Protein AF-A0A918NVV0-F1 (afdb_monomer_lite)

Structure (mmCIF, N/CA/C/O backbone):
data_AF-A0A918NVV0-F1
#
_entry.id   AF-A0A918NVV0-F1
#
loop_
_atom_site.group_PDB
_atom_site.id
_atom_site.type_symbol
_atom_site.label_atom_id
_atom_site.label_alt_id
_atom_site.label_comp_id
_atom_site.label_asym_id
_atom_site.label_entity_id
_atom_site.label_seq_id
_atom_site.pdbx_PDB_ins_code
_atom_site.Cartn_x
_atom_site.Cartn_y
_atom_site.Cartn_z
_atom_site.occupancy
_atom_site.B_iso_or_equiv
_atom_site.auth_seq_id
_atom_site.auth_comp_id
_atom_site.auth_asym_id
_atom_site.auth_atom_id
_atom_site.pdbx_PDB_model_num
ATOM 1 N N . MET A 1 1 ? -38.163 -1.692 31.642 1.00 58.50 1 MET A N 1
ATOM 2 C CA . MET A 1 1 ? -36.782 -1.209 31.429 1.00 58.50 1 MET A CA 1
ATOM 3 C C . MET A 1 1 ? -36.854 0.063 30.596 1.00 58.50 1 MET A C 1
ATOM 5 O O . MET A 1 1 ? -37.776 0.140 29.787 1.00 58.50 1 MET A O 1
ATOM 9 N N . PRO A 1 2 ? -35.974 1.058 30.802 1.00 65.06 2 PRO A N 1
ATOM 10 C CA . PRO A 1 2 ? -35.893 2.199 29.893 1.00 65.06 2 PRO A CA 1
ATOM 11 C C . PRO A 1 2 ? -35.629 1.714 28.462 1.00 65.06 2 PRO A C 1
ATOM 13 O O . PRO A 1 2 ? -34.972 0.691 28.268 1.00 65.06 2 PRO A O 1
ATOM 16 N N . ALA A 1 3 ? -36.170 2.423 27.471 1.00 73.94 3 ALA A N 1
ATOM 17 C CA . ALA A 1 3 ? -35.901 2.111 26.073 1.00 73.94 3 ALA A CA 1
ATOM 18 C C . ALA A 1 3 ? -34.411 2.355 25.761 1.00 73.94 3 ALA A C 1
ATOM 20 O O . ALA A 1 3 ? -33.847 3.328 26.274 1.00 73.94 3 ALA A O 1
ATOM 21 N N . PRO A 1 4 ? -33.766 1.506 24.941 1.00 80.69 4 PRO A N 1
ATOM 22 C CA . PRO A 1 4 ? -32.411 1.775 24.479 1.00 80.69 4 PRO A CA 1
ATOM 23 C C . PRO A 1 4 ? -32.379 3.114 23.733 1.00 80.69 4 PRO A C 1
ATOM 25 O O . PRO A 1 4 ? -33.263 3.406 22.926 1.00 80.69 4 PRO A O 1
ATOM 28 N N . ILE A 1 5 ? -31.370 3.936 24.026 1.00 92.25 5 ILE A N 1
ATOM 29 C CA . ILE A 1 5 ? -31.155 5.222 23.356 1.00 92.25 5 ILE A CA 1
ATOM 30 C C . ILE A 1 5 ? -30.093 5.015 22.284 1.00 92.25 5 ILE A C 1
ATOM 32 O O . ILE A 1 5 ? -29.024 4.481 22.576 1.00 92.25 5 ILE A O 1
ATOM 36 N N . VAL A 1 6 ? -30.377 5.470 21.067 1.00 94.25 6 VAL A N 1
ATOM 37 C CA . VAL A 1 6 ? -29.401 5.568 19.979 1.00 94.25 6 VAL A CA 1
ATOM 38 C C . VAL A 1 6 ? -29.133 7.045 19.715 1.00 94.25 6 VAL A C 1
ATOM 40 O O . VAL A 1 6 ? -30.073 7.838 19.643 1.00 94.25 6 VAL A O 1
ATOM 43 N N . ALA A 1 7 ? -27.860 7.409 19.595 1.00 94.25 7 ALA A N 1
ATOM 44 C CA . ALA A 1 7 ? -27.411 8.742 19.215 1.00 94.25 7 ALA A CA 1
ATOM 45 C C . ALA A 1 7 ? -26.580 8.640 17.933 1.00 94.25 7 ALA A C 1
ATOM 47 O O . ALA A 1 7 ? -25.731 7.759 17.824 1.00 94.25 7 ALA A O 1
ATOM 48 N N . ILE A 1 8 ? -26.835 9.530 16.976 1.00 94.56 8 ILE A N 1
ATOM 49 C CA . ILE A 1 8 ? -26.105 9.612 15.707 1.00 94.56 8 ILE A CA 1
ATOM 50 C C . ILE A 1 8 ? -25.576 11.041 15.592 1.00 94.56 8 ILE A C 1
ATOM 52 O O . ILE A 1 8 ? -26.363 11.988 15.679 1.00 94.56 8 ILE A O 1
ATOM 56 N N . ALA A 1 9 ? -24.261 11.199 15.461 1.00 92.50 9 ALA A N 1
ATOM 57 C CA . ALA A 1 9 ? -23.632 12.492 15.206 1.00 92.50 9 ALA A CA 1
ATOM 58 C C . ALA A 1 9 ? -23.762 12.897 13.731 1.00 92.50 9 ALA A C 1
ATOM 60 O O . ALA A 1 9 ? -24.111 12.092 12.871 1.00 92.50 9 ALA A O 1
ATOM 61 N N . GLU A 1 10 ? -23.468 14.163 13.437 1.00 91.56 10 GLU A N 1
ATOM 62 C CA . GLU A 1 10 ? -23.499 14.714 12.076 1.00 91.56 10 GLU A CA 1
ATOM 63 C C . GLU A 1 10 ? -22.557 13.976 11.110 1.00 91.56 10 GLU A C 1
ATOM 65 O O . GLU A 1 10 ? -22.876 13.816 9.936 1.00 91.56 10 GLU A O 1
ATOM 70 N N . ASP A 1 11 ? -21.431 13.467 11.612 1.00 84.19 11 ASP A N 1
ATOM 71 C CA . ASP A 1 11 ? -20.473 12.673 10.839 1.00 84.19 11 ASP A CA 1
ATOM 72 C C . ASP A 1 11 ? -20.949 11.234 10.563 1.00 84.19 11 ASP A C 1
ATOM 74 O O . ASP A 1 11 ? -20.332 10.522 9.774 1.00 84.19 11 ASP A O 1
ATOM 78 N N . GLY A 1 12 ? -22.059 10.806 11.174 1.00 88.25 12 GLY A N 1
ATOM 79 C CA . GLY A 1 12 ? -22.601 9.452 11.090 1.00 88.25 12 GLY A CA 1
ATOM 80 C C . GLY A 1 12 ? -22.120 8.513 12.197 1.00 88.25 12 GLY A C 1
ATOM 81 O O . GLY A 1 12 ? -22.609 7.380 12.269 1.00 88.25 12 GLY A O 1
ATOM 82 N N . THR A 1 13 ? -21.222 8.953 13.087 1.00 91.19 13 THR A N 1
ATOM 83 C CA . THR A 1 13 ? -20.816 8.156 14.250 1.00 91.19 13 THR A CA 1
ATOM 84 C C . THR A 1 13 ? -22.048 7.803 15.070 1.00 91.19 13 THR A C 1
ATOM 86 O O . THR A 1 13 ? -22.861 8.663 15.414 1.00 91.19 13 THR A O 1
ATOM 89 N N . THR A 1 14 ? -22.220 6.510 15.334 1.00 94.12 14 THR A N 1
ATOM 90 C CA . THR A 1 14 ? -23.428 5.973 15.962 1.00 94.12 14 THR A CA 1
ATOM 91 C C . THR A 1 14 ? -23.075 5.351 17.300 1.00 94.12 14 THR A C 1
ATOM 93 O O . THR A 1 14 ? -22.231 4.458 17.364 1.00 94.12 14 THR A O 1
ATOM 96 N N . TRP A 1 15 ? -23.776 5.758 18.356 1.00 94.81 15 TRP A N 1
ATOM 97 C CA . TRP A 1 15 ? -23.661 5.177 19.690 1.00 94.81 15 TRP A CA 1
ATOM 98 C C . TRP A 1 15 ? -24.990 4.603 20.165 1.00 94.81 15 TRP A C 1
ATOM 100 O O . TRP A 1 15 ? -26.058 5.149 19.881 1.00 94.81 15 TRP A O 1
ATOM 110 N N . ALA A 1 16 ? -24.921 3.542 20.962 1.00 94.69 16 ALA A N 1
ATOM 111 C CA . ALA A 1 16 ? -26.049 3.055 21.744 1.00 94.69 16 ALA A CA 1
ATOM 112 C C . ALA A 1 16 ? -25.748 3.167 23.236 1.00 94.69 16 ALA A C 1
ATOM 114 O O . ALA A 1 16 ? -24.641 2.874 23.688 1.00 94.69 16 ALA A O 1
ATOM 115 N N . LYS A 1 17 ? -26.753 3.572 24.011 1.00 93.12 17 LYS A N 1
ATOM 116 C CA . LYS A 1 17 ? -26.693 3.531 25.468 1.00 93.12 17 LYS A CA 1
ATOM 117 C C . LYS A 1 17 ? -27.192 2.174 25.953 1.00 93.12 17 LYS A C 1
ATOM 119 O O . LYS A 1 17 ? -28.382 1.872 25.843 1.00 93.12 17 LYS A O 1
ATOM 124 N N . LEU A 1 18 ? -26.282 1.375 26.499 1.00 87.56 18 LEU A N 1
ATOM 125 C CA . LEU A 1 18 ? -26.569 0.114 27.173 1.00 87.56 18 LEU A CA 1
ATOM 126 C C . LEU A 1 18 ? -26.509 0.362 28.683 1.00 87.56 18 LEU A C 1
ATOM 128 O O . LEU A 1 18 ? -25.435 0.559 29.246 1.00 87.56 18 LEU A O 1
ATOM 132 N N . ASP A 1 19 ? -27.678 0.398 29.324 1.00 85.31 19 ASP A N 1
ATOM 133 C CA . ASP A 1 19 ? -27.839 0.761 30.737 1.00 85.31 19 ASP A CA 1
ATOM 134 C C . ASP A 1 19 ? -27.228 2.143 31.069 1.00 85.31 19 ASP A C 1
ATOM 136 O O . ASP A 1 19 ? -27.808 3.182 30.728 1.00 85.31 19 ASP A O 1
ATOM 140 N N . THR A 1 20 ? -26.038 2.180 31.676 1.00 85.75 20 THR A N 1
ATOM 141 C CA . THR A 1 20 ? -25.315 3.416 32.020 1.00 85.75 20 THR A CA 1
ATOM 142 C C . THR A 1 20 ? -24.125 3.717 31.104 1.00 85.75 20 THR A C 1
ATOM 144 O O . THR A 1 20 ? -23.554 4.804 31.201 1.00 85.75 20 THR A O 1
ATOM 147 N N . THR A 1 21 ? -23.773 2.815 30.183 1.00 89.31 21 THR A N 1
ATOM 148 C CA . THR A 1 21 ? -22.584 2.923 29.323 1.00 89.31 21 THR A CA 1
ATOM 149 C C . THR A 1 21 ? -22.962 3.229 27.875 1.00 89.31 21 THR A C 1
ATOM 151 O O . THR A 1 21 ? -23.925 2.683 27.340 1.00 89.31 21 THR A O 1
ATOM 154 N N . TRP A 1 22 ? -22.189 4.096 27.224 1.00 91.81 22 TRP A N 1
ATOM 155 C CA . TRP A 1 22 ? -22.272 4.311 25.781 1.00 91.81 22 TRP A CA 1
ATOM 156 C C . TRP A 1 22 ? -21.296 3.388 25.061 1.00 91.81 22 TRP A C 1
ATOM 158 O O . TRP A 1 22 ? -20.136 3.290 25.454 1.00 91.81 22 TRP A O 1
ATOM 168 N N . VAL A 1 23 ? -21.766 2.735 24.003 1.00 92.06 23 VAL A N 1
ATOM 169 C CA . VAL A 1 23 ? -20.938 1.920 23.109 1.00 92.06 23 VAL A CA 1
ATOM 170 C C . VAL A 1 23 ? -21.013 2.478 21.696 1.00 92.06 23 VAL A C 1
ATOM 172 O O . VAL A 1 23 ? -22.096 2.845 21.235 1.00 92.06 23 VAL A O 1
ATOM 175 N N . THR A 1 24 ? -19.876 2.544 21.009 1.00 90.62 24 THR A N 1
ATOM 176 C CA . THR A 1 24 ? -19.830 2.913 19.593 1.00 90.62 24 THR A CA 1
ATOM 177 C C . THR A 1 24 ? -20.269 1.720 18.747 1.00 90.62 24 THR A C 1
ATOM 179 O O . THR A 1 24 ? -19.708 0.633 18.858 1.00 90.62 24 THR A O 1
ATOM 182 N N . LEU A 1 25 ? -21.297 1.915 17.925 1.00 89.88 25 LEU A N 1
ATOM 183 C CA . LEU A 1 25 ? -21.804 0.921 16.977 1.00 89.88 25 LEU A CA 1
ATOM 184 C C . LEU A 1 25 ? -21.174 1.080 15.593 1.00 89.88 25 LEU A C 1
ATOM 186 O O . LEU A 1 25 ? -20.983 0.093 14.886 1.00 89.88 25 LEU A O 1
ATOM 190 N N . PHE A 1 26 ? -20.888 2.320 15.201 1.00 88.38 26 PHE A N 1
ATOM 191 C CA . PHE A 1 26 ? -20.314 2.647 13.905 1.00 88.38 26 PHE A CA 1
ATOM 192 C C . PHE A 1 26 ? -19.456 3.903 14.011 1.00 88.38 26 PHE A C 1
ATOM 194 O O . PHE A 1 26 ? -19.890 4.895 14.595 1.00 88.38 26 PHE A O 1
ATOM 201 N N . GLU A 1 27 ? -18.277 3.848 13.398 1.00 85.56 27 GLU A N 1
ATOM 202 C CA . GLU A 1 27 ? -17.401 4.993 13.166 1.00 85.56 27 GLU A CA 1
ATOM 203 C C . GLU A 1 27 ? -17.258 5.189 11.652 1.00 85.56 27 GLU A C 1
ATOM 205 O O . GLU A 1 27 ? -16.978 4.218 10.936 1.00 85.56 27 GLU A O 1
ATOM 210 N N . PRO A 1 28 ? -17.449 6.416 11.142 1.00 85.38 28 PRO A N 1
ATOM 211 C CA . PRO A 1 28 ? -17.177 6.745 9.754 1.00 85.38 28 PRO A CA 1
ATOM 212 C C . PRO A 1 28 ? -15.727 6.433 9.389 1.00 85.38 28 PRO A C 1
ATOM 214 O O . PRO A 1 28 ? -14.814 6.511 10.212 1.00 85.38 28 PRO A O 1
ATOM 217 N N . LEU A 1 29 ? -15.497 6.106 8.119 1.00 86.31 29 LEU A N 1
ATOM 218 C CA . LEU A 1 29 ? -14.142 5.887 7.632 1.00 86.31 29 LEU A CA 1
ATOM 219 C C . LEU A 1 29 ? -13.360 7.200 7.673 1.00 86.31 29 LEU A C 1
ATOM 221 O O . LEU A 1 29 ? -13.790 8.201 7.098 1.00 86.31 29 LEU A O 1
ATOM 225 N N . ALA A 1 30 ? -12.183 7.165 8.294 1.00 84.31 30 ALA A N 1
ATOM 226 C CA . ALA A 1 30 ? -11.252 8.279 8.251 1.00 84.31 30 ALA A CA 1
ATOM 227 C C . ALA A 1 30 ? -10.897 8.636 6.790 1.00 84.31 30 ALA A C 1
ATOM 229 O O . ALA A 1 30 ? -10.832 7.743 5.927 1.00 84.31 30 ALA A O 1
ATOM 230 N N . PRO A 1 31 ? -10.658 9.927 6.491 1.00 89.12 31 PRO A N 1
ATOM 231 C CA . PRO A 1 31 ? -10.152 10.326 5.186 1.00 89.12 31 PRO A CA 1
ATOM 232 C C . PRO A 1 31 ? -8.775 9.701 4.934 1.00 89.12 31 PRO A C 1
ATOM 234 O O . PRO A 1 31 ? -8.032 9.392 5.866 1.00 89.12 31 PRO A O 1
ATOM 237 N N . PHE A 1 32 ? -8.425 9.536 3.659 1.00 92.88 32 PHE A N 1
ATOM 238 C CA . PHE A 1 32 ? -7.072 9.144 3.281 1.00 92.88 32 PHE A CA 1
ATOM 239 C C . PHE A 1 32 ? -6.073 10.241 3.653 1.00 92.88 32 PHE A C 1
ATOM 241 O O . PHE A 1 32 ? -6.319 11.424 3.409 1.00 92.88 32 PHE A O 1
ATOM 248 N N . THR A 1 33 ? -4.940 9.843 4.224 1.00 91.50 33 THR A N 1
ATOM 249 C CA . THR A 1 33 ? -3.825 10.735 4.536 1.00 91.50 33 THR A CA 1
ATOM 250 C C . THR A 1 33 ? -2.729 10.584 3.473 1.00 91.50 33 THR A C 1
ATOM 252 O O . THR A 1 33 ? -2.339 9.456 3.161 1.00 91.50 33 THR A O 1
ATOM 255 N N . PRO A 1 34 ? -2.218 11.685 2.888 1.00 84.81 34 PRO A N 1
ATOM 256 C CA . PRO A 1 34 ? -1.214 11.647 1.820 1.00 84.81 34 PRO A CA 1
ATOM 257 C C . PRO A 1 34 ? 0.199 11.477 2.400 1.00 84.81 34 PRO A C 1
ATOM 259 O O . PRO A 1 34 ? 1.062 12.341 2.273 1.00 84.81 34 PRO A O 1
ATOM 262 N N . THR A 1 35 ? 0.416 10.391 3.136 1.00 89.88 35 THR A N 1
ATOM 263 C CA . THR A 1 35 ? 1.618 10.169 3.960 1.00 89.88 35 THR A CA 1
ATOM 264 C C . THR A 1 35 ? 2.520 9.051 3.430 1.00 89.88 35 THR A C 1
ATOM 266 O O . THR A 1 35 ? 3.516 8.710 4.068 1.00 89.88 35 THR A O 1
ATOM 269 N N . ILE A 1 36 ? 2.207 8.492 2.256 1.00 96.69 36 ILE A N 1
ATOM 270 C CA . ILE A 1 36 ? 3.066 7.519 1.570 1.00 96.69 36 ILE A CA 1
ATOM 271 C C . ILE A 1 36 ? 4.357 8.220 1.139 1.00 96.69 36 ILE A C 1
ATOM 273 O O . ILE A 1 36 ? 4.330 9.241 0.453 1.00 96.69 36 ILE A O 1
ATOM 277 N N . THR A 1 37 ? 5.499 7.664 1.537 1.00 97.62 37 THR A N 1
ATOM 278 C CA . THR A 1 37 ? 6.814 8.197 1.165 1.00 97.62 37 THR A CA 1
ATOM 279 C C . THR A 1 37 ? 7.298 7.490 -0.089 1.00 97.62 37 THR A C 1
ATOM 281 O O . THR A 1 37 ? 7.498 6.284 -0.056 1.00 97.62 37 THR A O 1
ATOM 284 N N . LEU A 1 38 ? 7.522 8.207 -1.188 1.00 98.19 38 LEU A N 1
ATOM 285 C CA . LEU A 1 38 ? 7.996 7.600 -2.434 1.00 98.19 38 LEU A CA 1
ATOM 286 C C . LEU A 1 38 ? 9.516 7.417 -2.457 1.00 98.19 38 LEU A C 1
ATOM 288 O O . LEU A 1 38 ? 10.276 8.242 -1.942 1.00 98.19 38 LEU A O 1
ATOM 292 N N . LYS A 1 39 ? 9.972 6.333 -3.092 1.00 97.88 39 LYS A N 1
ATOM 293 C CA . LYS A 1 39 ? 11.398 6.118 -3.363 1.00 97.88 39 LYS A CA 1
ATOM 294 C C . LYS A 1 39 ? 11.878 7.131 -4.413 1.00 97.88 39 LYS A C 1
ATOM 296 O O . LYS A 1 39 ? 11.124 7.536 -5.293 1.00 97.88 39 LYS A O 1
ATOM 301 N N . SER A 1 40 ? 13.149 7.534 -4.337 1.00 97.38 40 SER A N 1
ATOM 302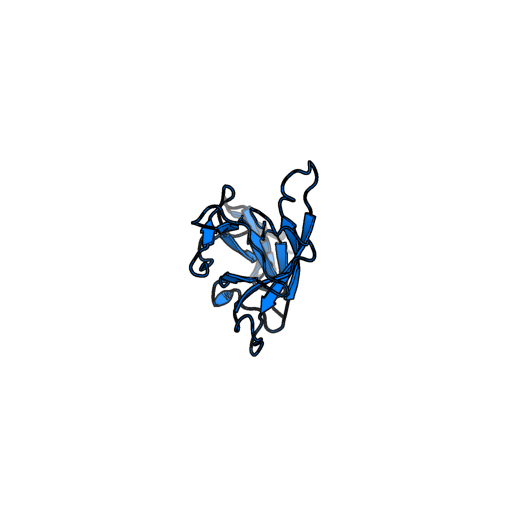 C CA . SER A 1 40 ? 13.745 8.445 -5.327 1.00 97.38 40 SER A CA 1
ATOM 303 C C . SER A 1 40 ? 13.541 7.934 -6.759 1.00 97.38 40 SER A C 1
ATOM 305 O O . SER A 1 40 ? 13.780 6.758 -7.032 1.00 97.38 40 SER A O 1
ATOM 307 N N . GLY A 1 41 ? 13.121 8.828 -7.658 1.00 96.62 41 GLY A N 1
ATOM 308 C CA . GLY A 1 41 ? 12.783 8.508 -9.049 1.00 96.62 41 GLY A CA 1
ATOM 309 C C . GLY A 1 41 ? 11.297 8.235 -9.302 1.00 96.62 41 GLY A C 1
ATOM 310 O O . GLY A 1 41 ? 10.914 8.078 -10.461 1.00 96.62 41 GLY A O 1
ATOM 311 N N . PHE A 1 42 ? 10.464 8.219 -8.257 1.00 98.12 42 PHE A N 1
ATOM 312 C CA . PHE A 1 42 ? 9.011 8.099 -8.372 1.00 98.12 42 PHE A CA 1
ATOM 313 C C . PHE A 1 42 ? 8.282 9.356 -7.904 1.00 98.12 42 PHE A C 1
ATOM 315 O O . PHE A 1 42 ? 8.775 10.109 -7.064 1.00 98.12 42 PHE A O 1
ATOM 322 N N . GLU A 1 43 ? 7.088 9.548 -8.449 1.00 97.38 43 GLU A N 1
ATOM 323 C CA . GLU A 1 43 ? 6.159 10.615 -8.096 1.00 97.38 43 GLU A CA 1
ATOM 324 C C . GLU A 1 43 ? 4.714 10.108 -8.072 1.00 97.38 43 GLU A C 1
ATOM 326 O O . GLU A 1 43 ? 4.394 9.021 -8.566 1.00 97.38 43 GLU A O 1
ATOM 331 N N . GLU A 1 44 ? 3.848 10.909 -7.456 1.00 96.88 44 GLU A N 1
ATOM 332 C CA . GLU A 1 44 ? 2.406 10.717 -7.511 1.00 96.88 44 GLU A CA 1
ATOM 333 C C . GLU A 1 44 ? 1.915 10.904 -8.953 1.00 96.88 44 GLU A C 1
ATOM 335 O O . GLU A 1 44 ? 2.242 11.886 -9.620 1.00 96.88 44 GLU A O 1
ATOM 340 N N . GLY A 1 45 ? 1.131 9.940 -9.429 1.00 93.75 45 GLY A N 1
ATOM 341 C CA . GLY A 1 45 ? 0.498 9.980 -10.738 1.00 93.75 45 GLY A CA 1
ATOM 342 C C . GLY A 1 45 ? -0.830 10.740 -10.722 1.00 93.75 45 GLY A C 1
ATOM 343 O O . GLY A 1 45 ? -1.120 11.564 -9.867 1.00 93.75 45 GLY A O 1
ATOM 344 N N . VAL A 1 46 ? -1.703 10.428 -11.681 1.00 93.12 46 VAL A N 1
ATOM 345 C CA . VAL A 1 46 ? -2.996 11.130 -11.834 1.00 93.12 46 VAL A CA 1
ATOM 346 C C . VAL A 1 46 ? -4.021 10.830 -10.732 1.00 93.12 46 VAL A C 1
ATOM 348 O O . VAL A 1 46 ? -5.018 11.540 -10.627 1.00 93.12 46 VAL A O 1
ATOM 351 N N . VAL A 1 47 ? -3.811 9.768 -9.948 1.00 93.38 47 VAL A N 1
ATOM 352 C CA . VAL A 1 47 ? -4.662 9.415 -8.805 1.00 93.38 47 VAL A CA 1
ATOM 353 C C . VAL A 1 47 ? -3.862 9.682 -7.530 1.00 93.38 47 VAL A C 1
ATOM 355 O O . VAL A 1 47 ? -2.833 9.022 -7.357 1.00 93.38 47 VAL A O 1
ATOM 358 N N . PRO A 1 48 ? -4.322 10.597 -6.654 1.00 95.81 48 PRO A N 1
ATOM 359 C CA . PRO A 1 48 ? -3.588 10.968 -5.453 1.00 95.81 48 PRO A CA 1
ATOM 360 C C . PRO A 1 48 ? -3.286 9.784 -4.541 1.00 95.81 48 PRO A C 1
ATOM 362 O O . PRO A 1 48 ? -4.121 8.888 -4.378 1.00 95.81 48 PRO A O 1
ATOM 365 N N . LEU A 1 49 ? -2.103 9.804 -3.934 1.00 97.75 49 LEU A N 1
ATOM 366 C CA . LEU A 1 49 ? -1.659 8.784 -3.001 1.00 97.75 49 LEU A CA 1
ATOM 367 C C . LEU A 1 49 ? -2.269 9.006 -1.624 1.00 97.75 49 LEU A C 1
ATOM 369 O O . LEU A 1 49 ? -2.359 10.126 -1.117 1.00 97.75 49 LEU A O 1
ATOM 373 N N . GLY A 1 50 ? -2.642 7.907 -0.980 1.00 97.38 50 GLY A N 1
ATOM 374 C CA . GLY A 1 50 ? -3.138 7.968 0.379 1.00 97.38 50 GLY A CA 1
ATOM 375 C C . GLY A 1 50 ? -3.137 6.631 1.095 1.00 97.38 50 GLY A C 1
ATOM 376 O O . GLY A 1 50 ? -3.240 5.571 0.481 1.00 97.38 50 GLY A O 1
ATOM 377 N N . ALA A 1 51 ? -3.069 6.702 2.418 1.00 97.00 51 ALA A N 1
ATOM 378 C CA . ALA A 1 51 ? -3.270 5.574 3.312 1.00 97.00 51 ALA A CA 1
ATOM 379 C C . ALA A 1 51 ? -4.386 5.901 4.310 1.00 97.00 51 ALA A C 1
ATOM 381 O O . ALA A 1 51 ? -4.586 7.056 4.685 1.00 97.00 51 ALA A O 1
ATOM 382 N N . ARG A 1 52 ? -5.132 4.893 4.756 1.00 94.94 52 ARG A N 1
ATOM 383 C CA . ARG A 1 52 ? -6.009 5.030 5.926 1.00 94.94 52 ARG A CA 1
ATOM 384 C C . ARG A 1 52 ? -6.100 3.724 6.686 1.00 94.94 52 ARG A C 1
ATOM 386 O O . ARG A 1 52 ? -6.199 2.658 6.079 1.00 94.94 52 ARG A O 1
ATOM 393 N N . ARG A 1 53 ? -6.174 3.819 8.010 1.00 93.88 53 ARG A N 1
ATOM 394 C CA . ARG A 1 53 ? -6.576 2.703 8.864 1.00 93.88 53 ARG A CA 1
ATOM 395 C C . ARG A 1 53 ? -8.086 2.681 9.041 1.00 93.88 53 ARG A C 1
ATOM 397 O O . ARG A 1 53 ? -8.727 3.726 9.120 1.00 93.88 53 ARG A O 1
ATOM 404 N N . TRP A 1 54 ? -8.647 1.484 9.116 1.00 92.06 54 TRP A N 1
ATOM 405 C CA . TRP A 1 54 ? -10.069 1.272 9.361 1.00 92.06 54 TRP A CA 1
ATOM 406 C C . TRP A 1 54 ? -10.308 -0.034 10.125 1.00 92.06 54 TRP A C 1
ATOM 408 O O . TRP A 1 54 ? -9.358 -0.725 10.498 1.00 92.06 54 TRP A O 1
ATOM 418 N N . ALA A 1 55 ? -11.576 -0.335 10.429 1.00 88.56 55 ALA A N 1
ATOM 419 C CA . ALA A 1 55 ? -11.972 -1.483 11.254 1.00 88.56 55 ALA A CA 1
ATOM 420 C C . ALA A 1 55 ? -11.233 -1.514 12.609 1.00 88.56 55 ALA A C 1
ATOM 422 O O . ALA A 1 55 ? -10.559 -2.489 12.948 1.00 88.56 55 ALA A O 1
ATOM 423 N N . GLY A 1 56 ? -11.290 -0.404 13.354 1.00 85.19 56 GLY A N 1
ATOM 424 C CA . GLY A 1 56 ? -10.597 -0.279 14.643 1.00 85.19 56 GLY A CA 1
ATOM 425 C C . GLY A 1 56 ? -9.070 -0.354 14.533 1.00 85.19 56 GLY A C 1
ATOM 426 O O . GLY A 1 56 ? -8.397 -0.732 15.485 1.00 85.19 56 GLY A O 1
ATOM 427 N N . GLY A 1 57 ? -8.518 -0.055 13.354 1.00 89.62 57 GLY A N 1
ATOM 428 C CA . GLY A 1 57 ? -7.087 -0.110 13.078 1.00 89.62 57 GLY A CA 1
ATOM 429 C C . GLY A 1 57 ? -6.585 -1.461 12.572 1.00 89.62 57 GLY A C 1
ATOM 430 O O . GLY A 1 57 ? -5.422 -1.554 12.197 1.00 89.62 57 GLY A O 1
ATOM 431 N N . THR A 1 58 ? -7.411 -2.502 12.509 1.00 94.00 58 THR A N 1
ATOM 432 C CA . THR A 1 58 ? -6.962 -3.841 12.076 1.00 94.00 58 THR A CA 1
ATOM 433 C C . THR A 1 58 ? -6.687 -3.939 10.574 1.00 94.00 58 THR A C 1
ATOM 435 O O . THR A 1 58 ? -5.987 -4.850 10.134 1.00 94.00 58 THR A O 1
ATOM 438 N N . ARG A 1 59 ? -7.185 -2.982 9.782 1.00 95.75 59 ARG A N 1
ATOM 439 C CA . ARG A 1 59 ? -6.980 -2.922 8.333 1.00 95.75 59 ARG A CA 1
ATOM 440 C C . ARG A 1 59 ? -6.408 -1.591 7.878 1.00 95.75 59 ARG A C 1
ATOM 442 O O . ARG A 1 59 ? -6.691 -0.553 8.477 1.00 95.75 59 ARG A O 1
ATOM 449 N N . VAL A 1 60 ? -5.670 -1.633 6.774 1.00 97.12 60 VAL A N 1
ATOM 450 C CA . VAL A 1 60 ? -5.204 -0.463 6.025 1.00 97.12 60 VAL A CA 1
ATOM 451 C C . VAL A 1 60 ? -5.734 -0.543 4.599 1.00 97.12 60 VAL A C 1
ATOM 453 O O . VAL A 1 60 ? -5.643 -1.603 3.984 1.00 97.12 60 VAL A O 1
ATOM 456 N N . SER A 1 61 ? -6.244 0.575 4.080 1.00 97.25 61 SER A N 1
ATOM 457 C CA . SER A 1 61 ? -6.428 0.787 2.641 1.00 97.25 61 SER A CA 1
ATOM 458 C C . SER A 1 61 ? -5.325 1.707 2.130 1.00 97.25 61 SER A C 1
ATOM 460 O O . SER A 1 61 ? -5.120 2.780 2.708 1.00 97.25 61 SER A O 1
ATOM 462 N N . LEU A 1 62 ? -4.676 1.333 1.032 1.00 98.00 62 LEU A N 1
ATOM 463 C CA . LEU A 1 62 ? -3.897 2.255 0.209 1.00 98.00 62 LEU A CA 1
ATOM 464 C C . LEU A 1 62 ? -4.729 2.680 -0.999 1.00 98.00 62 LEU A C 1
ATOM 466 O O . LEU A 1 62 ? -5.620 1.953 -1.444 1.00 98.00 62 LEU A O 1
ATOM 470 N N . VAL A 1 63 ? -4.441 3.866 -1.515 1.00 96.88 63 VAL A N 1
ATOM 471 C CA . VAL A 1 63 ? -5.005 4.385 -2.758 1.00 96.88 63 VAL A CA 1
ATOM 472 C C . VAL A 1 63 ? -3.933 5.140 -3.523 1.00 96.88 63 VAL A C 1
ATOM 474 O O . VAL A 1 63 ? -3.016 5.710 -2.927 1.00 96.88 63 VAL A O 1
ATOM 477 N N . GLY A 1 64 ? -4.086 5.164 -4.840 1.00 96.31 64 GLY A N 1
ATOM 478 C CA . GLY A 1 64 ? -3.372 6.077 -5.711 1.00 96.31 64 GLY A CA 1
ATOM 479 C C . GLY A 1 64 ? -2.461 5.383 -6.701 1.00 96.31 64 GLY A C 1
ATOM 480 O O . GLY A 1 64 ? -2.339 4.157 -6.751 1.00 96.31 64 GLY A O 1
ATOM 481 N N . ARG A 1 65 ? -1.836 6.212 -7.532 1.00 96.06 65 ARG A N 1
ATOM 482 C CA . ARG A 1 65 ? -1.015 5.769 -8.650 1.00 96.06 65 ARG A CA 1
ATOM 483 C C . ARG A 1 65 ? 0.387 6.333 -8.528 1.00 96.06 65 ARG A C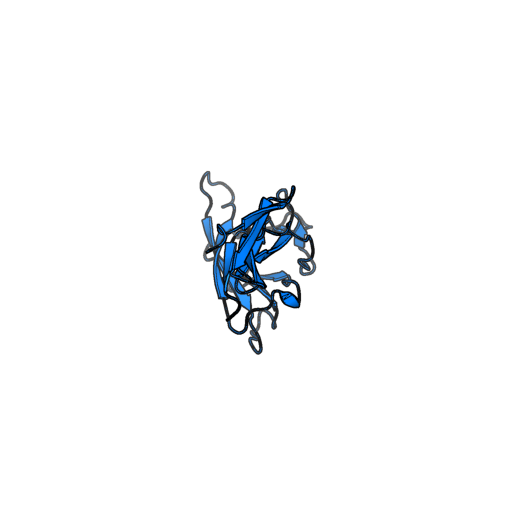 1
ATOM 485 O O . ARG A 1 65 ? 0.556 7.502 -8.208 1.00 96.06 65 ARG A O 1
ATOM 492 N N . ILE A 1 66 ? 1.373 5.507 -8.840 1.00 97.19 66 ILE A N 1
ATOM 493 C CA . ILE A 1 66 ? 2.790 5.860 -8.820 1.00 97.19 66 ILE A CA 1
ATOM 494 C C . ILE A 1 66 ? 3.332 5.806 -10.249 1.00 97.19 66 ILE A C 1
ATOM 496 O O . ILE A 1 66 ? 3.078 4.843 -10.980 1.00 97.19 66 ILE A O 1
ATOM 500 N N . THR A 1 67 ? 4.078 6.835 -10.642 1.00 96.25 67 THR A N 1
ATOM 501 C CA . THR A 1 67 ? 4.773 6.966 -11.936 1.00 96.25 67 THR A CA 1
ATOM 502 C C . THR A 1 67 ? 6.245 7.293 -11.714 1.00 96.25 67 THR A C 1
ATOM 504 O O . THR A 1 67 ? 6.651 7.657 -10.610 1.00 96.25 67 THR A O 1
ATOM 507 N N . ARG A 1 68 ? 7.072 7.168 -12.756 1.00 95.62 68 ARG A N 1
ATOM 508 C CA . ARG A 1 68 ? 8.449 7.676 -12.711 1.00 95.62 68 ARG A CA 1
ATOM 509 C C . ARG A 1 68 ? 8.501 9.161 -13.038 1.00 95.62 68 ARG A C 1
ATOM 511 O O . ARG A 1 68 ? 7.824 9.604 -13.960 1.00 95.62 68 ARG A O 1
ATOM 518 N N . THR A 1 69 ? 9.402 9.876 -12.373 1.00 96.31 69 THR A N 1
ATOM 519 C CA . THR A 1 69 ? 9.661 11.306 -12.618 1.00 96.31 69 THR A CA 1
ATOM 520 C C . THR A 1 69 ? 10.323 11.584 -13.970 1.00 96.31 69 THR A C 1
ATOM 522 O O . THR A 1 69 ? 10.284 12.701 -14.474 1.00 96.31 69 THR A O 1
ATOM 525 N N . ASP A 1 70 ? 10.960 10.576 -14.568 1.00 94.44 70 ASP A N 1
ATOM 526 C CA . ASP A 1 70 ? 11.674 10.675 -15.846 1.00 94.44 70 ASP A CA 1
ATOM 527 C C . ASP A 1 70 ? 10.848 10.195 -17.051 1.00 94.44 70 ASP A C 1
ATOM 529 O O . ASP A 1 70 ? 11.386 10.068 -18.152 1.00 94.44 70 ASP A O 1
ATOM 533 N N . ALA A 1 71 ? 9.555 9.909 -16.852 1.00 88.06 71 ALA A N 1
ATOM 534 C CA . ALA A 1 71 ? 8.654 9.311 -17.843 1.00 88.06 71 ALA A CA 1
ATOM 535 C C . ALA A 1 71 ? 9.115 7.943 -18.403 1.00 88.06 71 ALA A C 1
ATOM 537 O O . ALA A 1 71 ? 8.571 7.459 -19.401 1.00 88.06 71 ALA A O 1
ATOM 538 N N . GLY A 1 72 ? 10.099 7.299 -17.767 1.00 91.00 72 GLY A N 1
ATOM 539 C CA . GLY A 1 72 ? 10.527 5.944 -18.090 1.00 91.00 72 GLY A CA 1
ATOM 540 C C . GLY A 1 72 ? 9.509 4.882 -17.664 1.00 91.00 72 GLY A C 1
ATOM 541 O O . GLY A 1 72 ? 8.513 5.159 -16.995 1.00 91.00 72 GLY A O 1
ATOM 542 N N . GLN A 1 73 ? 9.788 3.625 -18.013 1.00 91.62 73 GLN A N 1
ATOM 543 C CA . GLN A 1 73 ? 9.007 2.484 -17.530 1.00 91.62 73 GLN A CA 1
ATOM 544 C C . GLN A 1 73 ? 9.482 2.044 -16.137 1.00 91.62 73 GLN A C 1
ATOM 546 O O . GLN A 1 73 ? 10.675 2.032 -15.828 1.00 91.62 73 GLN A O 1
ATOM 551 N N . ILE A 1 74 ? 8.536 1.638 -15.299 1.00 93.06 74 ILE A N 1
ATOM 552 C CA . ILE A 1 74 ? 8.750 0.919 -14.046 1.00 93.06 74 ILE A CA 1
ATOM 553 C C . ILE A 1 74 ? 9.052 -0.532 -14.417 1.00 93.06 74 ILE A C 1
ATOM 555 O O . ILE A 1 74 ? 8.159 -1.269 -14.837 1.00 93.06 74 ILE A O 1
ATOM 559 N N . THR A 1 75 ? 10.320 -0.922 -14.318 1.00 89.00 75 THR A N 1
ATOM 560 C CA . THR A 1 75 ? 10.788 -2.250 -14.719 1.00 89.00 75 THR A CA 1
ATOM 561 C C . THR A 1 75 ? 11.956 -2.703 -13.850 1.00 89.00 75 THR A C 1
ATOM 563 O O . THR A 1 75 ? 12.873 -1.927 -13.586 1.00 89.00 75 THR A O 1
ATOM 566 N N . ASP A 1 76 ? 11.918 -3.962 -13.430 1.00 88.81 76 ASP A N 1
ATOM 567 C CA . ASP A 1 76 ? 13.022 -4.720 -12.840 1.00 88.81 76 ASP A CA 1
ATOM 568 C C . ASP A 1 76 ? 12.732 -6.206 -13.097 1.00 88.81 76 ASP A C 1
ATOM 570 O O . ASP A 1 76 ? 11.567 -6.596 -13.164 1.00 88.81 76 ASP A O 1
ATOM 574 N N . ALA A 1 77 ? 13.767 -7.034 -13.255 1.00 84.50 77 ALA A N 1
ATOM 575 C CA . ALA A 1 77 ? 13.587 -8.478 -13.442 1.00 84.50 77 ALA A CA 1
ATOM 576 C C . ALA A 1 77 ? 12.996 -9.174 -12.197 1.00 84.50 77 ALA A C 1
ATOM 578 O O . ALA A 1 77 ? 12.556 -10.319 -12.277 1.00 84.50 77 ALA A O 1
ATOM 579 N N . ASN A 1 78 ? 13.017 -8.495 -11.049 1.00 90.25 78 ASN A N 1
ATOM 580 C CA . ASN A 1 78 ? 12.512 -8.965 -9.772 1.00 90.25 78 ASN A CA 1
ATOM 581 C C . ASN A 1 78 ? 11.445 -8.003 -9.228 1.00 90.25 78 ASN A C 1
ATOM 583 O O . ASN A 1 78 ? 10.275 -8.099 -9.597 1.00 90.25 78 ASN A O 1
ATOM 587 N N . ALA A 1 79 ? 11.838 -7.099 -8.328 1.00 94.31 79 ALA A N 1
ATOM 588 C CA . ALA A 1 79 ? 10.934 -6.230 -7.595 1.00 94.31 79 ALA A CA 1
ATOM 589 C C . ALA A 1 79 ? 11.420 -4.7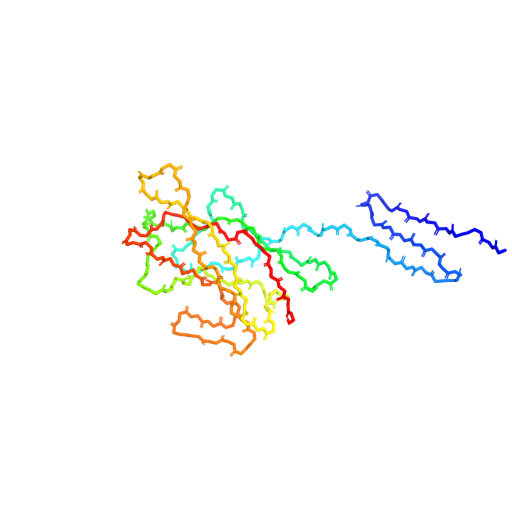85 -7.620 1.00 94.31 79 ALA A C 1
ATOM 591 O O . ALA A 1 79 ? 12.610 -4.507 -7.465 1.00 94.31 79 ALA A O 1
ATOM 592 N N . VAL A 1 80 ? 10.471 -3.863 -7.741 1.00 96.38 80 VAL A N 1
ATOM 593 C CA . VAL A 1 80 ? 10.722 -2.425 -7.675 1.00 96.38 80 VAL A CA 1
ATOM 594 C C . VAL A 1 80 ? 10.225 -1.890 -6.341 1.00 96.38 80 VAL A C 1
ATOM 596 O O . VAL A 1 80 ? 9.064 -2.072 -5.986 1.00 96.38 80 VAL A O 1
ATOM 599 N N . ASN A 1 81 ? 11.091 -1.189 -5.616 1.00 98.00 81 ASN A N 1
ATOM 600 C CA . ASN A 1 81 ? 10.710 -0.459 -4.413 1.00 98.00 81 ASN A CA 1
ATOM 601 C C . ASN A 1 81 ? 10.075 0.878 -4.799 1.00 98.00 81 ASN A C 1
ATOM 603 O O . ASN A 1 81 ? 10.768 1.767 -5.299 1.00 98.00 81 ASN A O 1
ATOM 607 N N . LEU A 1 82 ? 8.767 1.004 -4.585 1.00 98.19 82 LEU A N 1
ATOM 608 C CA . LEU A 1 82 ? 8.006 2.201 -4.944 1.00 98.19 82 LEU A CA 1
ATOM 609 C C . LEU A 1 82 ? 8.054 3.273 -3.847 1.00 98.19 82 LEU A C 1
ATOM 611 O O . LEU A 1 82 ? 7.810 4.450 -4.113 1.00 98.19 82 LEU A O 1
ATOM 615 N N . GLY A 1 83 ? 8.391 2.892 -2.617 1.00 98.19 83 GLY A N 1
ATOM 616 C CA . GLY A 1 83 ? 8.302 3.760 -1.453 1.00 98.19 83 GLY A CA 1
ATOM 617 C C . GLY A 1 83 ? 7.980 2.980 -0.188 1.00 98.19 83 GLY A C 1
ATOM 618 O O . GLY A 1 83 ? 8.192 1.775 -0.136 1.00 98.19 83 GLY A O 1
ATOM 619 N N . ALA A 1 84 ? 7.429 3.664 0.807 1.00 98.12 84 ALA A N 1
ATOM 620 C CA . ALA A 1 84 ? 7.049 3.102 2.091 1.00 98.12 84 ALA A CA 1
ATOM 621 C C . ALA A 1 84 ? 5.691 3.628 2.561 1.00 98.12 84 ALA A C 1
ATOM 623 O O . ALA A 1 84 ? 5.333 4.792 2.334 1.00 98.12 84 ALA A O 1
ATOM 624 N N . VAL A 1 85 ? 4.951 2.762 3.253 1.00 98.00 85 VAL A N 1
ATOM 625 C CA . VAL A 1 85 ? 3.743 3.153 3.984 1.00 98.00 85 VAL A CA 1
ATOM 626 C C . VAL A 1 85 ? 4.111 3.952 5.244 1.00 98.00 85 VAL A C 1
ATOM 628 O O . VAL A 1 85 ? 5.237 3.849 5.739 1.00 98.00 85 VAL A O 1
ATOM 631 N N . PRO A 1 86 ? 3.177 4.739 5.802 1.00 96.69 86 PRO A N 1
ATOM 632 C CA . PRO A 1 86 ? 3.359 5.383 7.102 1.00 96.69 86 PRO A CA 1
ATOM 633 C C . PRO A 1 86 ? 3.683 4.374 8.210 1.00 96.69 86 PRO A C 1
ATOM 635 O O . PRO A 1 86 ? 3.238 3.227 8.164 1.00 96.69 86 PRO A O 1
ATOM 638 N N . SER A 1 87 ? 4.414 4.803 9.241 1.00 95.38 87 SER A N 1
ATOM 639 C CA . SER A 1 87 ? 4.880 3.906 10.310 1.00 95.38 87 SER A CA 1
ATOM 640 C C . SER A 1 87 ? 3.752 3.219 11.084 1.00 95.38 87 SER A C 1
ATOM 642 O O . SER A 1 87 ? 3.914 2.086 11.526 1.00 95.38 87 SER A O 1
ATOM 644 N N . ASP A 1 88 ? 2.597 3.867 11.222 1.00 94.50 88 ASP A N 1
ATOM 645 C CA . ASP A 1 88 ? 1.409 3.310 11.873 1.00 94.50 88 ASP A CA 1
ATOM 646 C C . ASP A 1 88 ? 0.610 2.347 10.976 1.00 94.50 88 ASP A C 1
ATOM 648 O O . ASP A 1 88 ? -0.347 1.730 11.451 1.00 94.50 88 ASP A O 1
ATOM 652 N N . CYS A 1 89 ? 1.006 2.205 9.708 1.00 96.75 89 CYS A N 1
ATOM 653 C CA . CYS A 1 89 ? 0.417 1.320 8.706 1.00 96.75 89 CYS A CA 1
ATOM 654 C C . CYS A 1 89 ? 1.308 0.103 8.387 1.00 96.75 89 CYS A C 1
ATOM 656 O O . CYS A 1 89 ? 0.973 -0.673 7.494 1.00 96.75 89 CYS A O 1
ATOM 658 N N . ILE A 1 90 ? 2.430 -0.088 9.086 1.00 97.56 90 ILE A N 1
ATOM 659 C CA . ILE A 1 90 ? 3.316 -1.246 8.893 1.00 97.56 90 ILE A CA 1
ATOM 660 C C . ILE A 1 90 ? 2.656 -2.501 9.500 1.00 97.56 90 ILE A C 1
ATOM 662 O O . ILE A 1 90 ? 2.376 -2.500 10.699 1.00 97.56 90 ILE A O 1
ATOM 666 N N . PRO A 1 91 ? 2.390 -3.566 8.718 1.00 97.75 91 PRO A N 1
ATOM 667 C CA . PRO A 1 91 ? 1.769 -4.783 9.242 1.00 97.75 91 PRO A CA 1
ATOM 668 C C . PRO A 1 91 ? 2.763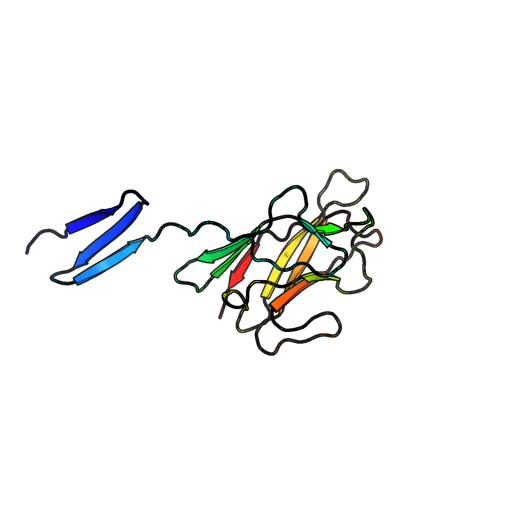 -5.632 10.051 1.00 97.75 91 PRO A C 1
ATOM 670 O O . PRO A 1 91 ? 3.968 -5.569 9.825 1.00 97.75 91 PRO A O 1
ATOM 673 N N . SER A 1 92 ? 2.269 -6.497 10.936 1.00 97.31 92 SER A N 1
ATOM 674 C CA . SER A 1 92 ? 3.071 -7.454 11.727 1.00 97.31 92 SER A CA 1
ATOM 675 C C . SER A 1 92 ? 3.878 -8.447 10.875 1.00 97.31 92 SER A C 1
ATOM 677 O O . SER A 1 92 ? 4.912 -8.960 11.295 1.00 97.31 92 SER A O 1
ATOM 679 N N . ALA A 1 93 ? 3.394 -8.744 9.669 1.00 96.00 93 ALA A N 1
ATOM 680 C CA . ALA A 1 93 ? 3.961 -9.716 8.750 1.00 96.00 93 ALA A CA 1
ATOM 681 C C . ALA A 1 93 ? 3.779 -9.252 7.303 1.00 96.00 93 ALA A C 1
ATOM 683 O O . ALA A 1 93 ? 2.978 -8.363 7.018 1.00 96.00 93 ALA A O 1
ATOM 684 N N . LEU A 1 94 ? 4.503 -9.884 6.375 1.00 96.69 94 LEU A N 1
ATOM 685 C CA . LEU A 1 94 ? 4.365 -9.637 4.940 1.00 96.69 94 LEU A CA 1
ATOM 686 C C . LEU A 1 94 ? 2.891 -9.696 4.505 1.00 96.69 94 LEU A C 1
ATOM 688 O O . LEU A 1 94 ? 2.176 -10.672 4.774 1.00 96.69 94 LEU A O 1
ATOM 692 N N . ARG A 1 95 ? 2.456 -8.662 3.783 1.00 97.69 95 ARG A N 1
ATOM 693 C CA . ARG A 1 95 ? 1.142 -8.620 3.135 1.00 97.69 95 ARG A CA 1
ATOM 694 C C . ARG A 1 95 ? 1.292 -8.463 1.649 1.00 97.69 95 ARG A C 1
ATOM 696 O O . ARG A 1 95 ? 2.172 -7.749 1.186 1.00 97.69 95 ARG A O 1
ATOM 703 N N . THR A 1 96 ? 0.412 -9.126 0.913 1.00 97.12 96 THR A N 1
ATOM 704 C CA . THR A 1 96 ? 0.444 -9.114 -0.543 1.00 97.12 96 THR A CA 1
ATOM 705 C C . THR A 1 96 ? -0.961 -9.004 -1.106 1.00 97.12 96 THR A C 1
ATOM 707 O O . THR A 1 96 ? -1.865 -9.672 -0.603 1.00 97.12 96 THR A O 1
ATOM 710 N N . TYR A 1 97 ? -1.134 -8.232 -2.171 1.00 97.56 97 TYR A N 1
ATOM 711 C CA . TYR A 1 97 ? -2.396 -8.127 -2.904 1.00 97.56 97 TYR A CA 1
ATOM 712 C C . TYR A 1 97 ? -2.125 -7.784 -4.379 1.00 97.56 97 TYR A C 1
ATOM 714 O O . TYR A 1 97 ? -1.014 -7.361 -4.714 1.00 97.56 97 TYR A O 1
ATOM 722 N N . PRO A 1 98 ? -3.086 -8.012 -5.292 1.00 95.19 98 PRO A N 1
ATOM 723 C CA . PRO A 1 98 ? -2.920 -7.617 -6.684 1.00 95.19 98 PRO A CA 1
ATOM 724 C C . PRO A 1 98 ? -3.005 -6.092 -6.832 1.00 95.19 98 PRO A C 1
ATOM 726 O O . PRO A 1 98 ? -3.991 -5.491 -6.417 1.00 95.19 98 PRO A O 1
ATOM 729 N N . GLY A 1 99 ? -1.991 -5.489 -7.449 1.00 94.06 99 GLY A N 1
ATOM 730 C CA . GLY A 1 99 ? -2.046 -4.120 -7.971 1.00 94.06 99 GLY A CA 1
ATOM 731 C C . GLY A 1 99 ? -2.274 -4.140 -9.480 1.00 94.06 99 GLY A C 1
ATOM 732 O O . GLY A 1 99 ? -2.010 -5.156 -10.133 1.00 94.06 99 GLY A O 1
ATOM 733 N N . THR A 1 100 ? -2.747 -3.032 -10.043 1.00 91.94 100 THR A N 1
ATOM 734 C CA . THR A 1 100 ? -2.958 -2.904 -11.494 1.00 91.94 100 THR A CA 1
ATOM 735 C C . THR A 1 100 ? -1.949 -1.951 -12.114 1.00 91.94 100 THR A C 1
ATOM 737 O O . THR A 1 100 ? -1.354 -1.107 -11.445 1.00 91.94 100 THR A O 1
ATOM 740 N N . CYS A 1 101 ? -1.695 -2.108 -13.405 1.00 91.25 101 CYS A N 1
ATOM 741 C CA . CYS A 1 101 ? -0.753 -1.276 -14.133 1.00 91.25 101 CYS A CA 1
ATOM 742 C C . CYS A 1 101 ? -1.169 -1.119 -15.601 1.00 91.25 101 CYS A C 1
ATOM 744 O O . CYS A 1 101 ? -1.947 -1.917 -16.134 1.00 91.25 101 CYS A O 1
ATOM 746 N N . SER A 1 102 ? -0.635 -0.103 -16.282 1.00 81.81 102 SER A N 1
ATOM 747 C CA . SER A 1 102 ? -0.795 0.004 -17.735 1.00 81.81 102 SER A CA 1
ATOM 748 C C . SER A 1 102 ? 0.203 -0.895 -18.446 1.00 81.81 102 SER A C 1
ATOM 750 O O . SER A 1 102 ? 1.412 -0.771 -18.265 1.00 81.81 102 SER A O 1
ATOM 752 N N . MET A 1 103 ? -0.289 -1.739 -19.345 1.00 71.19 103 MET A N 1
ATOM 753 C CA . MET A 1 103 ? 0.573 -2.369 -20.335 1.00 71.19 103 MET A CA 1
ATOM 754 C C . MET A 1 103 ? 0.762 -1.416 -21.513 1.00 71.19 103 MET A C 1
ATOM 756 O O . MET A 1 103 ? -0.187 -1.125 -22.248 1.00 71.19 103 MET A O 1
ATOM 760 N N . ALA A 1 104 ? 1.996 -0.949 -21.710 1.00 62.62 104 ALA A N 1
ATOM 761 C CA . ALA A 1 104 ? 2.352 -0.091 -22.833 1.00 62.62 104 ALA A CA 1
ATOM 762 C C . ALA A 1 104 ? 1.849 -0.686 -24.166 1.00 62.62 104 ALA A C 1
ATOM 764 O O . ALA A 1 104 ? 2.192 -1.808 -24.531 1.00 62.62 104 ALA A O 1
ATOM 765 N N . GLY A 1 105 ? 1.023 0.074 -24.892 1.00 55.50 105 GLY A N 1
ATOM 766 C CA . GLY A 1 105 ? 0.526 -0.311 -26.217 1.00 55.50 105 GLY A CA 1
ATOM 767 C C . GLY A 1 105 ? -0.655 -1.290 -26.240 1.00 55.50 105 GLY A C 1
ATOM 768 O O . GLY A 1 105 ? -1.017 -1.744 -27.324 1.00 55.50 105 GLY A O 1
ATOM 769 N N . THR A 1 106 ? -1.285 -1.599 -25.101 1.00 59.91 106 THR A N 1
ATOM 770 C CA . THR A 1 106 ? -2.480 -2.463 -25.059 1.00 59.91 106 THR A CA 1
ATOM 771 C C . THR A 1 106 ? -3.667 -1.757 -24.397 1.00 59.91 106 THR A C 1
ATOM 773 O O . THR A 1 106 ? -3.496 -0.844 -23.595 1.00 59.91 106 THR A O 1
ATOM 776 N N . THR A 1 107 ? -4.890 -2.170 -24.733 1.00 60.16 107 THR A N 1
ATOM 777 C CA . THR A 1 107 ? -6.132 -1.608 -24.167 1.00 60.16 107 THR A CA 1
ATOM 778 C C . THR A 1 107 ? -6.531 -2.235 -22.828 1.00 60.16 107 THR A C 1
ATOM 780 O O . THR A 1 107 ? -7.598 -1.923 -22.307 1.00 60.16 107 THR A O 1
ATOM 783 N N . THR A 1 108 ? -5.727 -3.158 -22.300 1.00 67.19 108 THR A N 1
ATOM 784 C CA . THR A 1 108 ? -6.016 -3.924 -21.083 1.00 67.19 108 THR A CA 1
ATOM 785 C C . THR A 1 108 ? -5.007 -3.588 -19.996 1.00 67.19 108 THR A C 1
ATOM 787 O O . THR A 1 108 ? -3.804 -3.572 -20.250 1.00 67.19 108 THR A O 1
ATOM 790 N N . GLU A 1 109 ? -5.490 -3.360 -18.779 1.00 75.75 109 GLU A N 1
ATOM 791 C CA . GLU A 1 109 ? -4.632 -3.260 -17.599 1.00 75.75 109 GLU A CA 1
ATOM 792 C C . GLU A 1 109 ? -4.021 -4.634 -17.290 1.00 75.75 109 GLU A C 1
ATOM 794 O O . GLU A 1 109 ? -4.687 -5.665 -17.429 1.00 75.75 109 GLU A O 1
ATOM 799 N N . ALA A 1 110 ? -2.750 -4.656 -16.890 1.00 84.56 110 ALA A N 1
ATOM 800 C CA . ALA A 1 110 ? -2.146 -5.847 -16.306 1.00 84.56 110 ALA A CA 1
ATOM 801 C C . ALA A 1 110 ? -2.281 -5.818 -14.788 1.00 84.56 110 ALA A C 1
ATOM 803 O O . ALA A 1 110 ? -2.487 -4.770 -14.175 1.00 84.56 110 ALA A O 1
ATOM 804 N N . ALA A 1 111 ? -2.127 -6.994 -14.190 1.00 88.00 111 ALA A N 1
ATOM 805 C CA . ALA A 1 111 ? -1.986 -7.147 -12.758 1.00 88.00 111 ALA A CA 1
ATOM 806 C C . ALA A 1 111 ? -0.556 -7.572 -12.420 1.00 88.00 111 ALA A C 1
ATOM 808 O O . ALA A 1 111 ? 0.084 -8.332 -13.149 1.00 88.00 111 ALA A O 1
ATOM 809 N N . GLY A 1 112 ? -0.082 -7.107 -11.278 1.00 91.31 112 GLY A N 1
ATOM 810 C CA . GLY A 1 112 ? 1.130 -7.587 -10.633 1.00 91.31 112 GLY A CA 1
ATOM 811 C C . GLY A 1 112 ? 0.884 -7.690 -9.139 1.00 91.31 112 GLY A C 1
ATOM 812 O O . GLY A 1 112 ? -0.217 -7.425 -8.650 1.00 91.31 112 GLY A O 1
ATOM 813 N N . ARG A 1 113 ? 1.898 -8.111 -8.395 1.00 95.38 113 ARG A N 1
ATOM 814 C CA . ARG A 1 113 ? 1.778 -8.277 -6.948 1.00 95.38 113 ARG A CA 1
ATOM 815 C C . ARG A 1 113 ? 2.380 -7.068 -6.250 1.00 95.38 113 ARG A C 1
ATOM 817 O O . ARG A 1 113 ? 3.556 -6.767 -6.442 1.00 95.38 113 ARG A O 1
ATOM 824 N N . ILE A 1 114 ? 1.583 -6.430 -5.405 1.00 97.88 114 ILE A N 1
ATOM 825 C CA . ILE A 1 114 ? 2.073 -5.502 -4.394 1.00 97.88 114 ILE A CA 1
ATOM 826 C C . ILE A 1 114 ? 2.431 -6.305 -3.152 1.00 97.88 114 ILE A C 1
ATOM 828 O O . ILE A 1 114 ? 1.677 -7.192 -2.745 1.00 97.88 114 ILE A O 1
ATOM 832 N N . GLU A 1 115 ? 3.573 -5.991 -2.555 1.00 97.94 115 GLU A N 1
ATOM 833 C CA . GLU A 1 115 ? 3.955 -6.451 -1.229 1.00 97.94 115 GLU A CA 1
ATOM 834 C C . GLU A 1 115 ? 4.177 -5.262 -0.301 1.00 97.94 115 GLU A C 1
ATOM 836 O O . GLU A 1 115 ? 4.817 -4.285 -0.681 1.00 97.94 115 GLU A O 1
ATOM 841 N N . ILE A 1 116 ? 3.679 -5.374 0.926 1.00 98.19 116 ILE A N 1
ATOM 842 C CA . ILE A 1 116 ? 3.987 -4.467 2.027 1.00 98.19 116 ILE A CA 1
ATOM 843 C C . ILE A 1 116 ? 4.846 -5.251 3.008 1.00 98.19 116 ILE A C 1
ATOM 845 O O . ILE A 1 116 ? 4.384 -6.244 3.588 1.00 98.19 116 ILE A O 1
ATOM 849 N N . LEU A 1 117 ? 6.106 -4.845 3.160 1.00 98.12 117 LEU A N 1
ATOM 850 C CA . LEU A 1 117 ? 7.034 -5.522 4.059 1.00 98.12 117 LEU A CA 1
ATOM 851 C C . LEU A 1 117 ? 6.629 -5.255 5.510 1.00 98.12 117 LEU A C 1
ATOM 853 O O . LEU A 1 117 ? 6.621 -4.114 5.964 1.00 98.12 117 LEU A O 1
ATOM 857 N N . GLY A 1 118 ? 6.269 -6.314 6.232 1.00 97.31 118 GLY A N 1
ATOM 858 C CA . GLY A 1 118 ? 5.868 -6.204 7.628 1.00 97.31 118 GLY A CA 1
ATOM 859 C C . GLY A 1 118 ? 7.042 -6.053 8.589 1.00 97.31 118 GLY A C 1
ATOM 860 O O . GLY A 1 118 ? 8.208 -5.988 8.187 1.00 97.31 118 GLY A O 1
ATOM 861 N N . GLU A 1 119 ? 6.735 -6.033 9.880 1.00 95.44 119 GLU A N 1
ATOM 862 C CA . GLU A 1 119 ? 7.729 -6.028 10.947 1.00 95.44 119 GLU A CA 1
ATOM 863 C C . GLU A 1 119 ? 8.755 -7.155 10.751 1.00 95.44 119 GLU A C 1
ATOM 865 O O . GLU A 1 119 ? 8.439 -8.270 10.330 1.00 95.44 119 GLU A O 1
ATOM 870 N N . SER A 1 120 ? 10.029 -6.824 10.980 1.00 89.62 120 SER A N 1
ATOM 871 C CA . SER A 1 120 ? 11.172 -7.728 10.784 1.00 89.62 120 SER A CA 1
ATOM 872 C C . SER A 1 120 ? 11.315 -8.343 9.377 1.00 89.62 120 SER A C 1
ATOM 874 O O . SER A 1 120 ? 12.149 -9.231 9.194 1.00 89.62 120 SER A O 1
ATOM 876 N N . SER A 1 121 ? 10.570 -7.866 8.374 1.00 91.94 121 SER A N 1
ATOM 877 C CA . SER A 1 121 ? 10.690 -8.319 6.986 1.00 91.94 121 SER A CA 1
ATOM 878 C C . SER A 1 121 ? 11.708 -7.459 6.238 1.00 91.94 121 SER A C 1
ATOM 880 O O . SER A 1 121 ? 11.553 -6.246 6.116 1.00 91.94 121 SER A O 1
ATOM 882 N N . THR A 1 122 ? 12.755 -8.085 5.706 1.00 92.75 122 THR A N 1
ATOM 883 C CA . THR A 1 122 ? 13.737 -7.428 4.834 1.00 92.75 122 THR A CA 1
ATOM 884 C C . THR A 1 122 ? 14.039 -8.307 3.629 1.00 92.75 122 THR A C 1
ATOM 886 O O . THR A 1 122 ? 13.958 -9.535 3.688 1.00 92.75 122 THR A O 1
ATOM 889 N N . SER A 1 123 ? 14.367 -7.677 2.507 1.00 92.00 123 SER A N 1
ATOM 890 C CA . SER A 1 123 ? 14.806 -8.353 1.289 1.00 92.00 123 SER A CA 1
ATOM 891 C C . SER A 1 123 ? 15.912 -7.547 0.610 1.00 92.00 123 SER A C 1
ATOM 893 O O . SER A 1 123 ? 16.258 -6.450 1.045 1.00 92.00 123 SER A O 1
ATOM 895 N N . ALA A 1 124 ? 16.451 -8.060 -0.497 1.00 94.25 124 ALA A N 1
ATOM 896 C CA . ALA A 1 124 ? 17.377 -7.294 -1.330 1.00 94.25 124 ALA A CA 1
ATOM 897 C C . ALA A 1 124 ? 16.738 -6.023 -1.934 1.00 94.25 124 ALA A C 1
ATOM 899 O O . ALA A 1 124 ? 17.459 -5.128 -2.367 1.00 94.25 124 ALA A O 1
ATOM 900 N N . TYR A 1 125 ? 15.403 -5.942 -1.954 1.00 95.56 125 TYR A N 1
ATOM 901 C CA . TYR A 1 125 ? 14.642 -4.899 -2.643 1.00 95.56 125 TYR A CA 1
ATOM 902 C C . TYR A 1 125 ? 13.994 -3.895 -1.682 1.00 95.56 125 TYR A C 1
ATOM 904 O O . TYR A 1 125 ? 13.555 -2.832 -2.113 1.00 95.56 125 TYR A O 1
ATOM 912 N N . GLY A 1 126 ? 13.957 -4.177 -0.379 1.00 96.75 126 GLY A N 1
ATOM 913 C CA . GLY A 1 126 ? 13.362 -3.267 0.594 1.00 96.75 126 GLY A CA 1
ATOM 914 C C . GLY A 1 126 ? 13.485 -3.722 2.041 1.00 96.75 126 GLY A C 1
ATOM 915 O O . GLY A 1 126 ? 13.946 -4.828 2.340 1.00 96.75 126 GLY A O 1
ATOM 916 N N . VAL A 1 127 ? 13.049 -2.845 2.933 1.00 97.56 127 VAL A N 1
ATOM 917 C CA . VAL A 1 127 ? 13.014 -3.029 4.386 1.00 97.56 127 VAL A CA 1
ATOM 918 C C . VAL A 1 127 ? 11.591 -2.868 4.922 1.00 97.56 127 VAL A C 1
ATOM 920 O O . VAL A 1 127 ? 10.680 -2.512 4.183 1.00 97.56 127 VAL A O 1
ATOM 923 N N . THR A 1 128 ? 11.395 -3.132 6.213 1.00 98.00 128 THR A N 1
ATOM 924 C CA . THR A 1 128 ? 10.127 -2.939 6.926 1.00 98.00 128 THR A CA 1
ATOM 925 C C . THR A 1 128 ? 9.401 -1.653 6.508 1.00 98.00 128 THR A C 1
ATOM 927 O O . THR A 1 128 ? 9.968 -0.564 6.586 1.00 98.00 128 THR A O 1
ATOM 930 N N . GLY A 1 129 ? 8.136 -1.788 6.115 1.00 97.44 129 GLY A N 1
ATOM 931 C CA . GLY A 1 129 ? 7.263 -0.711 5.652 1.00 97.44 129 GLY A CA 1
ATOM 932 C C . GLY A 1 129 ? 7.342 -0.413 4.153 1.00 97.44 129 GLY A C 1
ATOM 933 O O . GLY A 1 129 ? 6.467 0.288 3.644 1.00 97.44 129 GLY A O 1
ATOM 934 N N . ASP A 1 130 ? 8.328 -0.948 3.429 1.00 98.50 130 ASP A N 1
ATOM 935 C CA . ASP A 1 130 ? 8.447 -0.698 1.994 1.00 98.50 130 ASP A CA 1
ATOM 936 C C . ASP A 1 130 ? 7.313 -1.363 1.195 1.00 98.50 130 ASP A C 1
ATOM 938 O O . ASP A 1 130 ? 6.854 -2.469 1.500 1.00 98.50 130 ASP A O 1
ATOM 942 N N . ILE A 1 131 ? 6.908 -0.669 0.132 1.00 98.50 131 ILE A N 1
ATOM 943 C CA . ILE A 1 131 ? 5.950 -1.091 -0.886 1.00 98.50 131 ILE A CA 1
ATOM 944 C C . ILE A 1 131 ? 6.750 -1.626 -2.073 1.00 98.50 131 ILE A C 1
ATOM 946 O O . ILE A 1 131 ? 7.409 -0.863 -2.790 1.00 98.50 131 ILE A O 1
ATOM 950 N N . LEU A 1 132 ? 6.688 -2.936 -2.299 1.00 98.12 132 LEU A N 1
ATOM 951 C CA . LEU A 1 132 ? 7.354 -3.586 -3.422 1.00 98.12 132 LEU A CA 1
ATOM 952 C C . LEU A 1 132 ? 6.356 -3.957 -4.510 1.00 98.12 132 LEU A C 1
ATOM 954 O O . LEU A 1 132 ? 5.293 -4.515 -4.245 1.00 98.12 132 LEU A O 1
ATOM 958 N N . TRP A 1 133 ? 6.742 -3.693 -5.749 1.00 97.06 133 TRP A N 1
ATOM 959 C CA . TRP A 1 13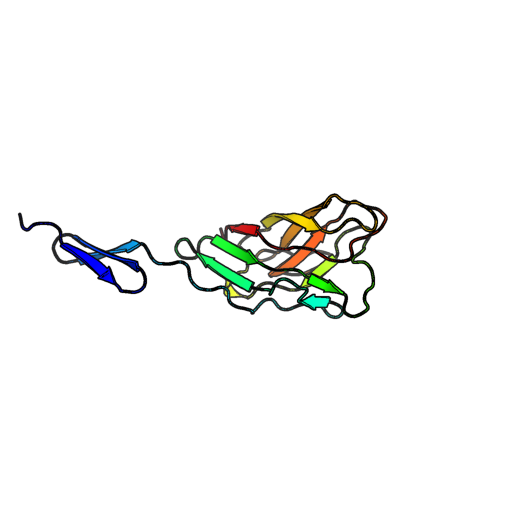3 ? 5.993 -4.061 -6.935 1.00 97.06 133 TRP A CA 1
ATOM 960 C C . TRP A 1 133 ? 6.693 -5.174 -7.696 1.00 97.06 133 TRP A C 1
ATOM 962 O O . TRP A 1 133 ? 7.855 -5.045 -8.082 1.00 97.06 133 TRP A O 1
ATOM 972 N N . TRP A 1 134 ? 5.948 -6.245 -7.940 1.00 94.44 134 TRP A N 1
ATOM 973 C CA . TRP A 1 134 ? 6.386 -7.400 -8.705 1.00 94.44 134 TRP A CA 1
ATOM 974 C C . TRP A 1 134 ? 5.577 -7.483 -9.988 1.00 94.44 134 TRP A C 1
ATOM 976 O O . TRP A 1 134 ? 4.364 -7.723 -9.963 1.00 94.44 134 TRP A O 1
ATOM 986 N N . TYR A 1 135 ? 6.267 -7.326 -11.109 1.00 89.19 135 TYR A N 1
ATOM 987 C CA . TYR A 1 135 ? 5.681 -7.379 -12.438 1.00 89.19 135 TYR A CA 1
ATOM 988 C C . TYR A 1 135 ? 6.350 -8.471 -13.256 1.00 89.19 135 TYR A C 1
ATOM 990 O O . TYR A 1 135 ? 7.564 -8.622 -13.216 1.00 89.19 135 TYR A O 1
ATOM 998 N N . GLN A 1 136 ? 5.547 -9.244 -13.985 1.00 79.25 136 GLN A N 1
ATOM 999 C CA . GLN A 1 136 ? 6.032 -10.378 -14.777 1.00 79.25 136 GLN A CA 1
ATOM 1000 C C . GLN A 1 136 ? 6.098 -10.085 -16.283 1.00 79.25 136 GLN A C 1
ATOM 1002 O O . GLN A 1 136 ? 6.369 -10.993 -17.060 1.00 79.25 136 GLN A O 1
ATOM 1007 N N . GLY A 1 137 ? 5.817 -8.851 -16.716 1.00 77.38 137 GLY A N 1
ATOM 1008 C CA . GLY A 1 137 ? 5.900 -8.477 -18.128 1.00 77.38 137 GLY A CA 1
ATOM 1009 C C . GLY A 1 137 ? 7.279 -7.941 -18.517 1.00 77.38 137 GLY A C 1
ATOM 1010 O O . GLY A 1 137 ? 7.891 -7.179 -17.773 1.00 77.38 137 GLY A O 1
ATOM 1011 N N . ASP A 1 138 ? 7.724 -8.264 -19.731 1.00 77.12 138 ASP A N 1
ATOM 1012 C CA . ASP A 1 138 ? 9.072 -7.931 -20.225 1.00 77.12 138 ASP A CA 1
ATOM 1013 C C . ASP A 1 138 ? 9.281 -6.435 -20.549 1.00 77.12 138 ASP A C 1
ATOM 1015 O O . ASP A 1 138 ? 10.413 -5.977 -20.690 1.00 77.12 138 ASP A O 1
ATOM 1019 N N . GLY A 1 139 ? 8.197 -5.663 -20.703 1.00 79.81 139 GLY A N 1
ATOM 1020 C CA . GLY A 1 139 ? 8.236 -4.264 -21.161 1.00 79.81 139 GLY A CA 1
ATOM 1021 C C . GLY A 1 139 ? 8.164 -3.195 -20.064 1.00 79.81 139 GLY A C 1
ATOM 1022 O O . GLY A 1 139 ? 8.211 -2.005 -20.377 1.00 79.81 139 GLY A O 1
ATOM 1023 N N . GLY A 1 140 ? 8.021 -3.594 -18.798 1.00 86.88 140 GLY A N 1
ATOM 1024 C CA . GLY A 1 140 ? 7.684 -2.678 -17.704 1.00 86.88 140 GLY A CA 1
ATOM 1025 C C . GLY A 1 140 ? 6.270 -2.086 -17.800 1.00 86.88 140 GLY A C 1
ATOM 1026 O O . GLY A 1 140 ? 5.436 -2.535 -18.590 1.00 86.88 140 GLY A O 1
ATOM 1027 N N . THR A 1 141 ? 6.001 -1.087 -16.958 1.00 90.25 141 THR A N 1
ATOM 1028 C CA . THR A 1 141 ? 4.748 -0.312 -16.954 1.00 90.25 141 THR A CA 1
ATOM 1029 C C . THR A 1 141 ? 5.007 1.176 -16.740 1.00 90.25 141 THR A C 1
ATOM 1031 O O . THR A 1 141 ? 5.892 1.552 -15.978 1.00 90.25 141 THR A O 1
ATOM 1034 N N . ALA A 1 142 ? 4.207 2.048 -17.354 1.00 90.62 142 ALA A N 1
ATOM 1035 C CA . ALA A 1 142 ? 4.319 3.494 -17.156 1.00 90.62 142 ALA A CA 1
ATOM 1036 C C . ALA A 1 142 ? 3.862 3.933 -15.753 1.00 90.62 142 ALA A C 1
ATOM 1038 O O . ALA A 1 142 ? 4.311 4.958 -15.244 1.00 90.62 142 ALA A O 1
ATOM 1039 N N . TRP A 1 143 ? 2.956 3.171 -15.137 1.00 93.62 143 TRP A N 1
ATOM 1040 C CA . TRP A 1 143 ? 2.409 3.464 -13.816 1.00 93.62 143 TRP A CA 1
ATOM 1041 C C . TRP A 1 143 ? 1.987 2.202 -13.069 1.00 93.62 143 TRP A C 1
ATOM 1043 O O . TRP A 1 143 ? 1.681 1.182 -13.686 1.00 93.62 143 TRP A O 1
ATOM 1053 N N . VAL A 1 144 ? 1.923 2.285 -11.744 1.00 95.31 144 VAL A N 1
ATOM 1054 C CA . VAL A 1 144 ? 1.374 1.238 -10.873 1.00 95.31 144 VAL A CA 1
ATOM 1055 C C . VAL A 1 144 ? 0.282 1.848 -10.008 1.00 95.31 144 VAL A C 1
ATOM 1057 O O . VAL A 1 144 ? 0.498 2.877 -9.373 1.00 95.31 144 VAL A O 1
ATOM 1060 N N . ASP A 1 145 ? -0.890 1.231 -10.002 1.00 95.88 145 ASP A N 1
ATOM 1061 C CA . ASP A 1 145 ? -1.960 1.519 -9.060 1.00 95.88 145 ASP A CA 1
ATOM 1062 C C . ASP A 1 145 ? -1.784 0.619 -7.835 1.00 95.88 145 ASP A C 1
ATOM 1064 O O . ASP A 1 145 ? -1.768 -0.613 -7.938 1.00 95.88 145 ASP A O 1
ATOM 1068 N N . ILE A 1 146 ? -1.602 1.257 -6.683 1.00 97.31 146 ILE A N 1
ATOM 1069 C CA . ILE A 1 146 ? -1.366 0.582 -5.405 1.00 97.31 146 ILE A CA 1
ATOM 1070 C C . ILE A 1 146 ? -2.655 0.426 -4.595 1.00 97.31 146 ILE A C 1
ATOM 1072 O O . ILE A 1 146 ? -2.603 0.084 -3.416 1.00 97.31 146 ILE A O 1
ATOM 1076 N N . SER A 1 147 ? -3.813 0.726 -5.184 1.00 96.69 147 SER A N 1
ATOM 1077 C CA . SER A 1 147 ? -5.074 0.718 -4.456 1.00 96.69 147 SER A CA 1
ATOM 1078 C C . SER A 1 147 ? -5.438 -0.701 -4.028 1.00 96.69 147 SER A C 1
ATOM 1080 O O . SER A 1 147 ? -5.579 -1.605 -4.852 1.00 96.69 147 SER A O 1
ATOM 1082 N N . GLY A 1 148 ? -5.596 -0.901 -2.725 1.00 96.75 148 GLY A N 1
ATOM 1083 C CA . GLY A 1 148 ? -5.819 -2.220 -2.147 1.00 96.75 148 GLY A CA 1
ATOM 1084 C C . GLY A 1 148 ? -5.886 -2.186 -0.627 1.00 96.75 148 GLY A C 1
ATOM 1085 O O . GLY A 1 148 ? -5.641 -1.155 -0.001 1.00 96.75 148 GLY A O 1
ATOM 1086 N N . ASP A 1 149 ? -6.223 -3.330 -0.036 1.00 97.00 149 ASP A N 1
ATOM 1087 C CA . ASP A 1 149 ? -6.370 -3.492 1.408 1.00 97.00 149 ASP A CA 1
ATOM 1088 C C . ASP A 1 149 ? -5.442 -4.579 1.949 1.00 97.00 149 ASP A C 1
ATOM 1090 O O . ASP A 1 149 ? -5.236 -5.619 1.315 1.00 97.00 149 ASP A O 1
ATOM 1094 N N . TYR A 1 150 ? -4.958 -4.386 3.175 1.00 97.75 150 TYR A N 1
ATOM 1095 C CA . TYR A 1 150 ? -4.263 -5.428 3.925 1.00 97.75 150 TYR A CA 1
ATOM 1096 C C . TYR A 1 150 ? -4.563 -5.385 5.427 1.00 97.75 150 TYR A C 1
ATOM 1098 O O . TYR A 1 150 ? -5.005 -4.377 5.980 1.00 97.75 150 TYR A O 1
ATOM 1106 N N . TRP A 1 151 ? -4.336 -6.527 6.079 1.00 97.25 151 TRP A N 1
ATOM 1107 C CA . TRP A 1 151 ? -4.479 -6.712 7.522 1.00 97.25 151 TRP A CA 1
ATOM 1108 C C . TRP A 1 151 ? -3.188 -6.373 8.263 1.00 97.25 151 TRP A C 1
ATOM 1110 O O . TRP A 1 151 ? -2.093 -6.656 7.769 1.00 97.25 151 TRP A O 1
ATOM 1120 N N . MET A 1 152 ? -3.322 -5.816 9.463 1.00 96.94 152 MET A N 1
ATOM 1121 C CA . MET A 1 152 ? -2.192 -5.433 10.310 1.00 96.94 152 MET A CA 1
ATOM 1122 C C .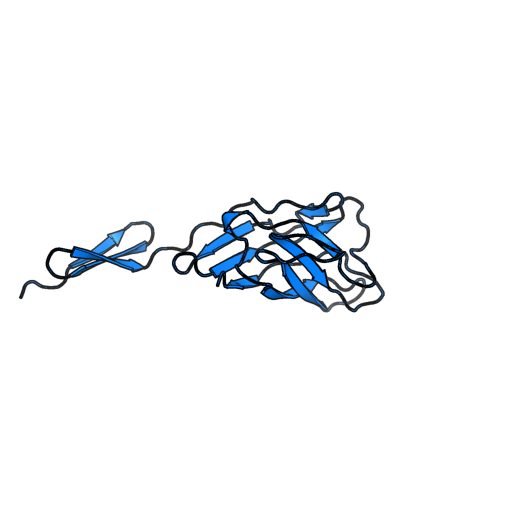 MET A 1 152 ? -1.620 -6.591 11.146 1.00 96.94 152 MET A C 1
ATOM 1124 O O . MET A 1 152 ? -0.521 -6.427 11.666 1.00 96.94 152 MET A O 1
ATOM 1128 N N . ASP A 1 153 ? -2.319 -7.727 11.266 1.00 88.12 153 ASP A N 1
ATOM 1129 C CA . ASP A 1 153 ? -2.083 -8.798 12.256 1.00 88.12 153 ASP A CA 1
ATOM 1130 C C . ASP A 1 153 ? -1.684 -10.163 11.683 1.00 88.12 153 ASP A C 1
ATOM 1132 O O . ASP A 1 153 ? -2.301 -10.639 10.705 1.00 88.12 153 ASP A O 1
#

pLDDT: mean 91.33, std 8.58, range [55.5, 98.5]

Sequence (153 aa):
MPAPIVAIAEDGTTWAKLDTTWVTLFEPLAPFTPTITLKSGFEEGVVPLGARRWAGGTRVSLVGRITRTDAGQITDANAVNLGAVPSDCIPSALRTYPGTCSMAGTTTEAAGRIEILGESSTSAYGVTGDILWWYQGDGGTAWVDISGDYWMD

Radius of gyration: 19.43 Å; chains: 1; bounding box: 54×25×58 Å

Secondary structure (DSSP, 8-state):
-PPPEEEE-TT--EEEEETTEEEEEE-PPPPPB--PEEPTTEEE-SS--EEEEETTTTEEEEE-EEEETTS--B--SSEEEEEE--GGG--SS-EEEEEEEE-TT-SSEEEEEEEE--TT---SS--TTEEEEE---TT-BSEEE--EEEE--

Organism: NCBI:txid152141

Foldseek 3Di:
DDDWDWDADPQRFIWIDDPPDIDTPDDDFDDWDQPWFFDPQKDFDPFGWGKGADPVRQKMWIWGKMFGPVLAFDDDQFKAFGTFDPPSHAAQAKDKDWKWFDDPPDPDIDIWIWIAGHPPGDDPRDDGRIIITGDDDPRGGRMITPTDMDGRD